Protein AF-A0A246L314-F1 (afdb_monomer)

Organism: NCBI:txid487698

Sequence (154 aa):
MRPSLLLASLLLLPTCNSASAAPSDTAHPMARLLGADVQQRYLPQGMSDELSIRRAYEQGILRSPDFPSLELSGDQAFIFFAQFARSRMGPTFNTLTVCHNPDGFRLLVGGGSRQSCAARPDAGMRFIRQRNGDLVCEPCAALNLPERWERHTH

Secondary structure (DSSP, 8-state):
-------------------------PPPHHHHHTT----EEEEETT--SHHHHHHHHHTTSBSSSS---EEEETTEEE--GGGBTT--S-TT-SEEEEEEETTEEEE-TT---HHHHHH-TT-SEEEEEPTTS-EEETTTGGGTS-SEEEE---

Structure (mmCIF, N/CA/C/O backbone):
data_AF-A0A246L314-F1
#
_entry.id   AF-A0A246L314-F1
#
loop_
_atom_site.group_PDB
_atom_site.id
_atom_site.type_symbol
_atom_site.label_atom_id
_atom_site.label_alt_id
_atom_site.label_comp_id
_atom_site.label_asym_id
_atom_site.label_entity_id
_atom_site.label_seq_id
_atom_site.pdbx_PDB_ins_code
_atom_site.Cartn_x
_atom_site.Cartn_y
_atom_site.Cartn_z
_atom_site.occupancy
_atom_site.B_iso_or_equiv
_atom_site.auth_seq_id
_atom_site.auth_comp_id
_atom_site.auth_asym_id
_atom_site.auth_atom_id
_atom_site.pdbx_PDB_model_num
ATOM 1 N N . MET A 1 1 ? -6.907 1.996 79.513 1.00 40.56 1 MET A N 1
ATOM 2 C CA . MET A 1 1 ? -7.780 1.701 78.356 1.00 40.56 1 MET A CA 1
ATOM 3 C C . MET A 1 1 ? -7.763 2.913 77.432 1.00 40.56 1 MET A C 1
ATOM 5 O O . MET A 1 1 ? -8.052 4.006 77.893 1.00 40.56 1 MET A O 1
ATOM 9 N N . ARG A 1 2 ? -7.294 2.736 76.192 1.00 43.16 2 ARG A N 1
ATOM 10 C CA . ARG A 1 2 ? -7.162 3.767 75.144 1.00 43.16 2 ARG A CA 1
ATOM 11 C C . ARG A 1 2 ? -8.393 3.734 74.229 1.00 43.16 2 ARG A C 1
ATOM 13 O O . ARG A 1 2 ? -8.825 2.625 73.926 1.00 43.16 2 ARG A O 1
ATOM 20 N N . PRO A 1 3 ? -8.842 4.865 73.666 1.00 46.28 3 PRO A N 1
ATOM 21 C CA . PRO A 1 3 ? -9.522 4.856 72.382 1.00 46.28 3 PRO A CA 1
ATOM 22 C C . PRO A 1 3 ? -8.604 5.455 71.307 1.00 46.28 3 PRO A C 1
ATOM 24 O O . PRO A 1 3 ? -8.138 6.588 71.417 1.00 46.28 3 PRO A O 1
ATOM 27 N N . SER A 1 4 ? -8.321 4.660 70.278 1.00 44.75 4 SER A N 1
ATOM 28 C CA . SER A 1 4 ? -7.656 5.103 69.053 1.00 44.75 4 SER A CA 1
ATOM 29 C C . SER A 1 4 ? -8.705 5.650 68.086 1.00 44.75 4 SER A C 1
ATOM 31 O O . SER A 1 4 ? -9.643 4.942 67.726 1.00 44.75 4 SER A O 1
ATOM 33 N N . LEU A 1 5 ? -8.530 6.899 67.658 1.00 47.25 5 LEU A N 1
ATOM 34 C CA . LEU A 1 5 ? -9.249 7.506 66.539 1.00 47.25 5 LEU A CA 1
ATOM 35 C C . LEU A 1 5 ? -8.676 6.955 65.225 1.00 47.25 5 LEU A C 1
ATOM 37 O O . LEU A 1 5 ? -7.511 7.186 64.910 1.00 47.25 5 LEU A O 1
ATOM 41 N N . LEU A 1 6 ? -9.489 6.219 64.469 1.00 46.31 6 LEU A N 1
ATOM 42 C CA . LEU A 1 6 ? -9.189 5.816 63.094 1.00 46.31 6 LEU A CA 1
ATOM 43 C C . LEU A 1 6 ? -9.629 6.942 62.148 1.00 46.31 6 LEU A C 1
ATOM 45 O O . LEU A 1 6 ? -10.820 7.128 61.912 1.00 46.31 6 LEU A O 1
ATOM 49 N N . LEU A 1 7 ? -8.662 7.694 61.613 1.00 45.19 7 LEU A N 1
ATOM 50 C CA . LEU A 1 7 ? -8.871 8.541 60.438 1.00 45.19 7 LEU A CA 1
ATOM 51 C C . LEU A 1 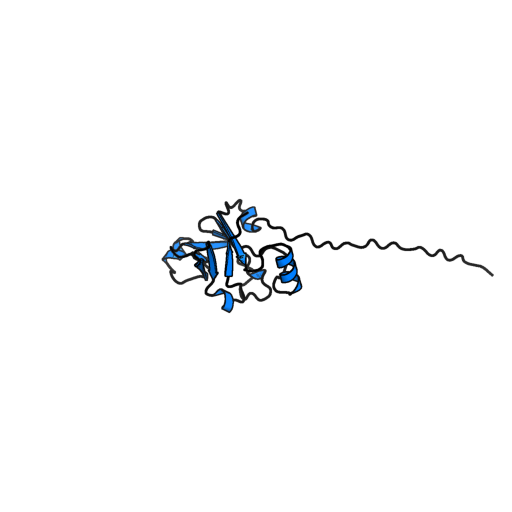7 ? -9.041 7.639 59.208 1.00 45.19 7 LEU A C 1
ATOM 53 O O . LEU A 1 7 ? -8.117 6.925 58.823 1.00 45.19 7 LEU A O 1
ATOM 57 N N . ALA A 1 8 ? -10.211 7.697 58.577 1.00 48.78 8 ALA A N 1
ATOM 58 C CA . ALA A 1 8 ? -10.434 7.129 57.256 1.00 48.78 8 ALA A CA 1
ATOM 59 C C . ALA A 1 8 ? -9.924 8.118 56.195 1.00 48.78 8 ALA A C 1
ATOM 61 O O . ALA A 1 8 ? -10.616 9.067 55.828 1.00 48.78 8 ALA A O 1
ATOM 62 N N . SER A 1 9 ? -8.699 7.911 55.715 1.00 47.56 9 SER A N 1
ATOM 63 C CA . SER A 1 9 ? -8.177 8.622 54.546 1.00 47.56 9 SER A CA 1
ATOM 64 C C . SER A 1 9 ? -8.824 8.066 53.277 1.00 47.56 9 SER A C 1
ATOM 66 O O . SER A 1 9 ? -8.487 6.969 52.832 1.00 47.56 9 SER A O 1
ATOM 68 N N . LEU A 1 10 ? -9.752 8.825 52.685 1.00 48.62 10 LEU A N 1
ATOM 69 C CA . LEU A 1 10 ? -10.214 8.596 51.316 1.00 48.62 10 LEU A CA 1
ATOM 70 C C . LEU A 1 10 ? -9.042 8.823 50.349 1.00 48.62 10 LEU A C 1
ATOM 72 O O . LEU A 1 10 ? -8.655 9.956 50.069 1.00 48.62 10 LEU A O 1
ATOM 76 N N . LEU A 1 11 ? -8.481 7.731 49.834 1.00 50.34 11 LEU A N 1
ATOM 77 C CA . LEU A 1 11 ? -7.551 7.749 48.712 1.00 50.34 11 LEU A CA 1
ATOM 78 C C . LEU A 1 11 ? -8.347 8.002 47.425 1.00 50.34 11 LEU A C 1
ATOM 80 O O . LEU A 1 11 ? -8.950 7.091 46.861 1.00 50.34 11 LEU A O 1
ATOM 84 N N . LEU A 1 12 ? -8.345 9.254 46.966 1.00 53.03 12 LEU A N 1
ATOM 85 C CA . LEU A 1 12 ? -8.669 9.615 45.587 1.00 53.03 12 LEU A CA 1
ATOM 86 C C . LEU A 1 12 ? -7.597 9.000 44.680 1.00 53.03 12 LEU A C 1
ATOM 88 O O . LEU A 1 12 ? -6.524 9.570 44.492 1.00 53.03 12 LEU A O 1
ATOM 92 N N . LEU A 1 13 ? -7.866 7.803 44.159 1.00 50.09 13 LEU A N 1
ATOM 93 C CA . LEU A 1 13 ? -7.056 7.223 43.095 1.00 50.09 13 LEU A CA 1
ATOM 94 C C . LEU A 1 13 ? -7.222 8.106 41.850 1.00 50.09 13 LEU A C 1
ATOM 96 O O . LEU A 1 13 ? -8.358 8.301 41.409 1.00 50.09 13 LEU A O 1
ATOM 100 N N . PRO A 1 14 ? -6.136 8.647 41.269 1.00 46.97 14 PRO A N 1
ATOM 101 C CA . PRO A 1 14 ? -6.228 9.297 39.977 1.00 46.97 14 PRO A CA 1
ATOM 102 C C . PRO A 1 14 ? -6.682 8.223 38.993 1.00 46.97 14 PRO A C 1
ATOM 104 O O . PRO A 1 14 ? -6.002 7.214 38.801 1.00 46.97 14 PRO A O 1
ATOM 107 N N . THR A 1 15 ? -7.853 8.402 38.389 1.00 49.72 15 THR A N 1
ATOM 108 C CA . THR A 1 15 ? -8.223 7.626 37.213 1.00 49.72 15 THR A CA 1
ATOM 109 C C . THR A 1 15 ? -7.164 7.935 36.166 1.00 49.72 15 THR A C 1
ATOM 111 O O . THR A 1 15 ? -7.169 9.017 35.575 1.00 49.72 15 THR A O 1
ATOM 114 N N . CYS A 1 16 ? -6.208 7.023 35.978 1.00 46.72 16 CYS A N 1
ATOM 115 C CA . CYS A 1 16 ? -5.388 6.990 34.782 1.00 46.72 16 CYS A CA 1
ATOM 116 C C . CYS A 1 16 ? -6.365 6.856 33.616 1.00 46.72 16 CYS A C 1
ATOM 118 O O . CYS A 1 16 ? -6.771 5.755 33.255 1.00 46.72 16 CYS A O 1
ATOM 120 N N . ASN A 1 17 ? -6.777 7.992 33.053 1.00 42.22 17 ASN A N 1
ATOM 121 C CA . ASN A 1 17 ? -7.356 8.038 31.730 1.00 42.22 17 ASN A CA 1
ATOM 122 C C . ASN A 1 17 ? -6.251 7.562 30.793 1.00 42.22 17 ASN A C 1
ATOM 124 O O . ASN A 1 17 ? -5.459 8.352 30.285 1.00 42.22 17 ASN A O 1
ATOM 128 N N . SER A 1 18 ? -6.187 6.252 30.571 1.00 46.25 18 SER A N 1
ATOM 129 C CA . SER A 1 18 ? -5.570 5.666 29.392 1.00 46.25 18 SER A CA 1
ATOM 130 C C . SER A 1 18 ? -6.427 6.062 28.192 1.00 46.25 18 SER A C 1
ATOM 132 O O . SER A 1 18 ? -7.068 5.228 27.563 1.00 46.25 18 SER A O 1
ATOM 134 N N . ALA A 1 19 ? -6.499 7.360 27.897 1.00 52.44 19 ALA A N 1
ATOM 135 C CA . ALA A 1 19 ? -6.955 7.823 26.608 1.00 52.44 19 ALA A CA 1
ATOM 136 C C . ALA A 1 19 ? -5.894 7.326 25.626 1.00 52.44 19 ALA A C 1
ATOM 138 O O . ALA A 1 19 ? -4.844 7.947 25.478 1.00 52.44 19 ALA A O 1
ATOM 139 N N . SER A 1 20 ? -6.112 6.144 25.039 1.00 57.38 20 SER A N 1
ATOM 140 C CA . SER A 1 20 ? -5.325 5.696 23.894 1.00 57.38 20 SER A CA 1
ATOM 141 C C . SER A 1 20 ? -5.372 6.835 22.892 1.00 57.38 20 SER A C 1
ATOM 143 O O . SER A 1 20 ? -6.463 7.144 22.395 1.00 57.38 20 SER A O 1
ATOM 145 N N . ALA A 1 21 ? -4.222 7.481 22.678 1.00 62.44 21 ALA A N 1
ATOM 146 C CA . ALA A 1 21 ? -4.089 8.574 21.732 1.00 62.44 21 ALA A CA 1
ATOM 147 C C . ALA A 1 21 ? -4.783 8.176 20.426 1.00 62.44 21 ALA A C 1
ATOM 149 O O . ALA A 1 21 ? -4.741 7.005 20.031 1.00 62.44 21 ALA A O 1
ATOM 150 N N . ALA A 1 2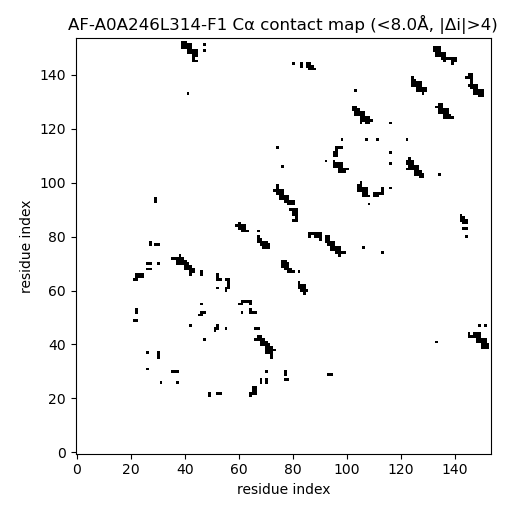2 ? -5.499 9.120 19.818 1.00 63.78 22 ALA A N 1
ATOM 151 C CA . ALA A 1 22 ? -6.134 8.873 18.535 1.00 63.78 22 ALA A CA 1
ATOM 152 C C . ALA A 1 22 ? -5.081 8.348 17.537 1.00 63.78 22 ALA A C 1
ATOM 154 O O . ALA A 1 22 ? -3.933 8.808 17.591 1.00 63.78 22 ALA A O 1
ATOM 155 N N . PRO A 1 23 ? -5.440 7.381 16.670 1.00 67.31 23 PRO A N 1
ATOM 156 C CA . PRO A 1 23 ? -4.569 6.942 15.588 1.00 67.31 23 PRO A CA 1
ATOM 157 C C . PRO A 1 23 ? -4.020 8.154 14.834 1.00 67.31 23 PRO A C 1
ATOM 159 O O . PRO A 1 23 ? -4.789 8.985 14.358 1.00 67.31 23 PRO A O 1
ATOM 162 N N . SER A 1 24 ? -2.699 8.292 14.730 1.00 69.62 24 SER A N 1
ATOM 163 C CA . SER A 1 24 ? -2.129 9.409 13.977 1.00 69.62 24 SER A CA 1
ATOM 164 C C . SER A 1 24 ? -2.280 9.143 12.478 1.00 69.62 24 SER A C 1
ATOM 166 O O . SER A 1 24 ? -1.616 8.253 11.952 1.00 69.62 24 SER A O 1
ATOM 168 N N . ASP A 1 25 ? -3.097 9.932 11.772 1.00 79.19 25 ASP A N 1
ATOM 169 C CA . ASP A 1 25 ? -3.210 9.876 10.301 1.00 79.19 25 ASP A CA 1
ATOM 170 C C . ASP A 1 25 ? -2.054 10.612 9.591 1.00 79.19 25 ASP A C 1
ATOM 172 O O . ASP A 1 25 ? -2.223 11.369 8.637 1.00 79.19 25 ASP A O 1
ATOM 176 N N . THR A 1 26 ? -0.829 10.413 10.070 1.00 82.19 26 THR A N 1
ATOM 177 C CA . THR A 1 26 ? 0.375 10.979 9.449 1.00 82.19 26 THR A CA 1
ATOM 178 C C . THR A 1 26 ? 0.971 10.016 8.424 1.00 82.19 26 THR A C 1
ATOM 180 O O . THR A 1 26 ? 0.534 8.868 8.303 1.00 82.19 26 THR A O 1
ATOM 183 N N . ALA A 1 27 ? 1.931 10.507 7.634 1.00 84.69 27 ALA A N 1
ATOM 184 C CA . ALA A 1 27 ? 2.675 9.677 6.692 1.00 84.69 27 ALA A CA 1
ATOM 185 C C . ALA A 1 27 ? 3.394 8.527 7.415 1.00 84.69 27 ALA A C 1
ATOM 187 O O . ALA A 1 27 ? 3.816 8.665 8.570 1.00 84.69 27 ALA A O 1
ATOM 188 N N . HIS A 1 28 ? 3.595 7.422 6.701 1.00 89.88 28 HIS A N 1
ATOM 189 C CA . HIS A 1 28 ? 4.275 6.234 7.184 1.00 89.88 28 HIS A CA 1
ATOM 190 C C . HIS A 1 28 ? 5.612 6.624 7.843 1.00 89.88 28 HIS A C 1
ATOM 192 O O . HIS A 1 28 ? 6.372 7.420 7.272 1.00 89.88 28 HIS A O 1
ATOM 198 N N . PRO A 1 29 ? 5.968 6.069 9.021 1.00 89.38 29 PRO A N 1
ATOM 199 C CA . PRO A 1 29 ? 7.141 6.510 9.777 1.00 89.38 29 PRO A CA 1
ATOM 200 C C . PRO A 1 29 ? 8.434 6.541 8.958 1.00 89.38 29 PRO A C 1
ATOM 202 O O . PRO A 1 29 ? 9.222 7.478 9.090 1.00 89.38 29 PRO A O 1
ATOM 205 N N . MET A 1 30 ? 8.621 5.559 8.069 1.00 91.06 30 MET A N 1
ATOM 206 C CA . MET A 1 30 ? 9.775 5.532 7.169 1.00 91.06 30 MET A CA 1
ATOM 207 C C . MET A 1 30 ? 9.739 6.584 6.058 1.00 91.06 30 MET A C 1
ATOM 209 O O . MET A 1 30 ? 10.788 7.143 5.751 1.00 91.06 30 MET A O 1
ATOM 213 N N . ALA A 1 31 ? 8.571 6.886 5.485 1.00 92.81 31 ALA A N 1
ATOM 214 C CA . ALA A 1 31 ? 8.446 7.943 4.483 1.00 92.81 31 ALA A CA 1
ATOM 215 C C . ALA A 1 31 ? 8.852 9.292 5.093 1.00 92.81 31 ALA A C 1
ATOM 217 O O . ALA A 1 31 ? 9.681 10.013 4.542 1.00 92.81 31 ALA A O 1
ATOM 218 N N . ARG A 1 32 ? 8.353 9.572 6.304 1.00 91.81 32 ARG A N 1
ATOM 219 C CA . ARG A 1 32 ? 8.702 10.771 7.073 1.00 91.81 32 ARG A CA 1
ATOM 220 C C . ARG A 1 32 ? 10.186 10.832 7.426 1.00 91.81 32 ARG A C 1
ATOM 222 O O . ARG A 1 32 ? 10.799 11.879 7.251 1.00 91.81 32 ARG A O 1
ATOM 229 N N . LEU A 1 33 ? 10.766 9.731 7.912 1.00 91.56 33 LEU A N 1
ATOM 230 C CA . LEU A 1 33 ? 12.185 9.683 8.283 1.00 91.56 33 LEU A CA 1
ATOM 231 C C . LEU A 1 33 ? 13.104 9.995 7.094 1.00 91.56 33 LEU A C 1
ATOM 233 O O . LEU A 1 33 ? 14.134 10.636 7.271 1.00 91.56 33 LEU A O 1
ATOM 237 N N . LEU A 1 34 ? 12.729 9.553 5.892 1.00 92.50 34 LEU A N 1
ATOM 238 C CA . LEU A 1 34 ? 13.503 9.781 4.671 1.00 92.50 34 LEU A CA 1
ATOM 239 C C . LEU A 1 34 ? 13.177 11.111 3.975 1.00 92.50 34 LEU A C 1
ATOM 241 O O . LEU A 1 34 ? 13.798 11.416 2.961 1.00 92.50 34 LEU A O 1
ATOM 245 N N . GLY A 1 35 ? 12.212 11.887 4.483 1.00 92.50 35 GLY A N 1
ATOM 246 C CA . GLY A 1 35 ? 11.727 13.092 3.807 1.00 92.50 35 GLY A CA 1
ATOM 247 C C . GLY A 1 35 ? 11.140 12.796 2.424 1.00 92.50 35 GLY A C 1
ATOM 248 O O . GLY A 1 35 ? 11.322 13.585 1.500 1.00 92.50 35 GLY A O 1
ATOM 249 N N . ALA A 1 36 ? 10.501 11.634 2.261 1.00 93.38 36 ALA A N 1
ATOM 250 C CA . ALA A 1 36 ? 9.962 11.197 0.982 1.00 93.38 36 ALA A CA 1
ATOM 251 C C . ALA A 1 36 ? 8.772 12.065 0.550 1.00 93.38 36 ALA A C 1
ATOM 253 O O . ALA A 1 36 ? 7.865 12.337 1.338 1.00 93.38 36 ALA A O 1
ATOM 254 N N . ASP A 1 37 ? 8.747 12.439 -0.728 1.00 94.44 37 ASP A N 1
ATOM 255 C CA . ASP A 1 37 ? 7.600 13.092 -1.358 1.00 94.44 37 ASP A CA 1
ATOM 256 C C . ASP A 1 37 ? 6.543 12.033 -1.710 1.00 94.44 37 ASP A C 1
ATOM 258 O O . ASP A 1 37 ? 6.647 11.337 -2.729 1.00 94.44 37 ASP A O 1
ATOM 262 N N . VAL A 1 38 ? 5.583 11.818 -0.808 1.00 94.12 38 VAL A N 1
ATOM 263 C CA . VAL A 1 38 ? 4.524 10.812 -0.970 1.00 94.12 38 VAL A CA 1
ATOM 264 C C . VAL A 1 38 ? 3.487 11.318 -1.969 1.00 94.12 38 VAL A C 1
ATOM 266 O O . VAL A 1 38 ? 2.706 12.220 -1.689 1.00 94.12 38 VAL A O 1
ATOM 269 N N . GLN A 1 39 ? 3.446 10.680 -3.134 1.00 94.56 39 GLN A N 1
ATOM 270 C CA . GLN A 1 39 ? 2.580 11.062 -4.253 1.00 94.56 39 GLN A CA 1
ATOM 271 C C . GLN A 1 39 ? 1.206 10.394 -4.177 1.00 94.56 39 GLN A C 1
ATOM 273 O O . GLN A 1 39 ? 0.222 10.887 -4.734 1.00 94.56 39 GLN A O 1
ATOM 278 N N . GLN A 1 40 ? 1.137 9.208 -3.567 1.00 95.31 40 GLN A N 1
ATOM 279 C CA . GLN A 1 40 ? -0.087 8.417 -3.476 1.00 95.31 40 GLN A CA 1
ATOM 280 C C . GLN A 1 40 ? -0.132 7.689 -2.138 1.00 95.31 40 GLN A C 1
ATOM 282 O O . GLN A 1 40 ? 0.856 7.073 -1.746 1.00 95.31 40 GLN A O 1
ATOM 287 N N . ARG A 1 41 ? -1.289 7.713 -1.479 1.00 95.75 41 ARG A N 1
ATOM 288 C CA . ARG A 1 41 ? -1.555 6.985 -0.240 1.00 95.75 41 ARG A CA 1
ATOM 289 C C . ARG A 1 41 ? -2.811 6.143 -0.405 1.00 95.75 41 ARG A C 1
ATOM 291 O O . ARG A 1 41 ? -3.780 6.585 -1.025 1.00 95.75 41 ARG A O 1
ATOM 298 N N . TYR A 1 42 ? -2.779 4.939 0.145 1.00 96.94 42 TYR A N 1
ATOM 299 C CA . TYR A 1 42 ? -3.908 4.023 0.155 1.00 96.94 42 TYR A CA 1
ATOM 300 C C . TYR A 1 42 ? -4.106 3.440 1.545 1.00 96.94 42 TYR A C 1
ATOM 302 O O . TYR A 1 42 ? -3.128 3.145 2.232 1.00 96.94 42 TYR A O 1
ATOM 310 N N . LEU A 1 43 ? -5.361 3.240 1.927 1.00 96.38 43 LEU A N 1
ATOM 311 C CA . LEU A 1 43 ? -5.754 2.555 3.155 1.00 96.38 43 LEU A CA 1
ATOM 312 C C . LEU A 1 43 ? -6.551 1.296 2.797 1.00 96.38 43 LEU A C 1
ATOM 314 O O . LEU A 1 43 ? -7.221 1.280 1.768 1.00 96.38 43 LEU A O 1
ATOM 318 N N . PRO A 1 44 ? -6.504 0.222 3.596 1.00 97.25 44 PRO A N 1
ATOM 319 C CA . PRO A 1 44 ? -7.371 -0.926 3.393 1.00 97.25 44 PRO A CA 1
ATOM 320 C C . PRO A 1 44 ? -8.840 -0.520 3.384 1.00 97.25 44 PRO A C 1
ATOM 322 O O . PRO A 1 44 ? -9.258 0.338 4.161 1.00 97.25 44 PRO A O 1
ATOM 325 N N . GLN A 1 45 ? -9.631 -1.178 2.542 1.00 96.06 45 GLN A N 1
ATOM 326 C CA . GLN A 1 45 ? -11.070 -0.946 2.504 1.00 96.06 45 GLN A CA 1
ATOM 327 C C . GLN A 1 45 ? -11.701 -1.100 3.895 1.00 96.06 45 GLN A C 1
ATOM 329 O O . GLN A 1 45 ? -11.482 -2.098 4.586 1.00 96.06 45 GLN A O 1
ATOM 334 N N . GLY A 1 46 ? -12.509 -0.111 4.284 1.00 94.50 46 GLY A N 1
ATOM 335 C CA . GLY A 1 46 ? -13.167 -0.077 5.591 1.00 94.50 46 GLY A CA 1
ATOM 336 C C . GLY A 1 46 ? -12.242 0.284 6.757 1.00 94.50 46 GLY A C 1
ATOM 337 O O . GLY A 1 46 ? -12.624 0.068 7.905 1.00 94.50 46 GLY A O 1
ATOM 338 N N . MET A 1 47 ? -11.045 0.809 6.475 1.00 95.00 47 MET A N 1
ATOM 339 C CA . MET A 1 47 ? -10.070 1.328 7.444 1.00 95.00 47 MET A CA 1
ATOM 340 C C . MET A 1 47 ? -9.680 2.782 7.112 1.00 95.00 47 MET A C 1
ATOM 342 O O . MET A 1 47 ? -8.502 3.136 7.123 1.00 95.00 47 MET A O 1
ATOM 346 N N . SER A 1 48 ? -10.668 3.609 6.763 1.00 90.38 48 SER A N 1
ATOM 347 C CA . SER A 1 48 ? -10.497 4.969 6.226 1.00 90.38 48 SER A CA 1
ATOM 348 C C . SER A 1 48 ? -10.495 6.085 7.276 1.00 90.38 48 SER A C 1
ATOM 350 O O . SER A 1 48 ? -10.156 7.221 6.963 1.00 90.38 48 SER A O 1
ATOM 352 N N . ASP A 1 49 ? -10.904 5.792 8.509 1.00 91.19 49 ASP A N 1
ATOM 353 C CA . ASP A 1 49 ? -11.058 6.783 9.580 1.00 91.19 49 ASP A CA 1
ATOM 354 C C . ASP A 1 49 ? -10.671 6.229 10.959 1.00 91.19 49 ASP A C 1
ATOM 356 O O . ASP A 1 49 ? -10.599 5.017 11.171 1.00 91.19 49 ASP A O 1
ATOM 360 N N . GLU A 1 50 ? -10.447 7.114 11.930 1.00 92.50 50 GLU A N 1
ATOM 361 C CA . GLU A 1 50 ? -9.992 6.738 13.275 1.00 92.50 50 GLU A CA 1
ATOM 362 C C . GLU A 1 50 ? -10.909 5.724 13.978 1.00 92.50 50 GLU A C 1
ATOM 364 O O . GLU A 1 50 ? -10.424 4.842 14.695 1.00 92.50 50 GLU A O 1
ATOM 369 N N . LEU A 1 51 ? -12.230 5.824 13.783 1.00 93.81 51 LEU A N 1
ATOM 370 C CA . LEU A 1 51 ? -13.197 4.919 14.404 1.00 93.81 51 LEU A CA 1
ATOM 371 C C . LEU A 1 51 ? -13.065 3.511 13.815 1.00 93.81 51 LEU A C 1
ATOM 373 O O . LEU A 1 51 ? -13.090 2.520 14.549 1.00 93.81 51 LEU A O 1
ATOM 377 N N . SER A 1 52 ? -12.900 3.420 12.497 1.00 95.56 52 SER A N 1
ATOM 378 C CA . SER A 1 52 ? -12.673 2.165 11.790 1.00 95.56 52 SER A CA 1
ATOM 379 C C . SER A 1 52 ? -11.337 1.512 12.174 1.00 95.56 52 SER A C 1
ATOM 381 O O . SER A 1 52 ? -11.311 0.309 12.443 1.00 95.56 52 SER A O 1
ATOM 383 N N . ILE A 1 53 ? -10.261 2.298 12.331 1.00 95.38 53 ILE A N 1
ATOM 384 C CA . ILE A 1 53 ? -8.953 1.818 12.809 1.00 95.38 53 ILE A CA 1
ATOM 385 C C . ILE A 1 53 ? -9.049 1.287 14.235 1.00 95.38 53 ILE A C 1
ATOM 387 O O . ILE A 1 53 ? -8.586 0.181 14.523 1.00 95.38 53 ILE A O 1
ATOM 391 N N . ARG A 1 54 ? -9.693 2.041 15.132 1.00 95.19 54 ARG A N 1
ATOM 392 C CA . ARG A 1 54 ? -9.884 1.619 16.522 1.00 95.19 54 ARG A CA 1
ATOM 393 C C . ARG A 1 54 ? -10.667 0.314 16.604 1.00 95.19 54 ARG A C 1
ATOM 395 O O . ARG A 1 54 ? -10.230 -0.608 17.287 1.00 95.19 54 ARG A O 1
ATOM 402 N N . ARG A 1 55 ? -11.759 0.195 15.843 1.00 96.19 55 ARG A N 1
ATOM 403 C CA . ARG A 1 55 ? -12.542 -1.044 15.759 1.00 96.19 55 ARG A CA 1
ATOM 404 C C . ARG A 1 55 ? -11.701 -2.211 15.238 1.00 96.19 55 ARG A C 1
ATOM 406 O O . ARG A 1 55 ? -11.768 -3.299 15.801 1.00 96.19 55 ARG A O 1
ATOM 413 N N . ALA A 1 56 ? -10.903 -2.004 14.190 1.00 96.94 56 ALA A N 1
ATOM 414 C CA . ALA A 1 56 ? -10.037 -3.044 13.638 1.00 96.94 56 ALA A CA 1
ATOM 415 C C . ALA A 1 56 ? -8.975 -3.514 14.648 1.00 96.94 56 ALA A C 1
ATOM 417 O O . ALA A 1 56 ? -8.678 -4.708 14.725 1.00 96.94 56 ALA A O 1
ATOM 418 N N . TYR A 1 57 ? -8.430 -2.597 15.449 1.00 96.62 57 TYR A N 1
ATOM 419 C CA . TYR A 1 57 ? -7.529 -2.926 16.552 1.00 96.62 57 TYR A CA 1
ATOM 420 C C . TYR A 1 57 ? -8.240 -3.713 17.666 1.00 96.62 57 TYR A C 1
ATOM 422 O O . TYR A 1 57 ? -7.772 -4.781 18.051 1.00 96.62 57 TYR A O 1
ATOM 430 N N . GLU A 1 58 ? -9.405 -3.255 18.130 1.00 97.00 58 GLU A N 1
ATOM 431 C CA . GLU A 1 58 ? -10.203 -3.933 19.167 1.00 97.00 58 GLU A CA 1
ATOM 432 C C . GLU A 1 58 ? -10.651 -5.342 18.747 1.00 97.00 58 GLU A C 1
ATOM 434 O O . GLU A 1 58 ? -10.724 -6.253 19.570 1.00 97.00 58 GLU A O 1
ATOM 439 N N . GLN A 1 59 ? -10.902 -5.550 17.453 1.00 97.38 59 GLN A N 1
ATOM 440 C CA . GLN A 1 59 ? -11.227 -6.855 16.870 1.00 97.38 59 GLN A CA 1
ATOM 441 C C . GLN A 1 59 ? -9.995 -7.749 16.638 1.00 97.38 59 GLN A C 1
ATOM 443 O O . GLN A 1 59 ? -10.135 -8.880 16.167 1.00 97.38 59 GLN A O 1
ATOM 448 N N . GLY A 1 60 ? -8.786 -7.264 16.935 1.00 96.38 60 GLY A N 1
ATOM 449 C CA . GLY A 1 60 ? -7.538 -7.999 16.734 1.00 96.38 60 GLY A CA 1
ATOM 450 C C . GLY A 1 60 ? -7.165 -8.198 15.263 1.00 96.38 60 GLY A C 1
ATOM 451 O O . GLY A 1 60 ? -6.424 -9.126 14.941 1.00 96.38 60 GLY A O 1
ATOM 452 N N . ILE A 1 61 ? -7.686 -7.364 14.357 1.00 96.81 61 ILE A N 1
ATOM 453 C CA . ILE A 1 61 ? -7.285 -7.342 12.943 1.00 96.81 61 ILE A CA 1
ATOM 454 C C . ILE A 1 61 ? -5.938 -6.625 12.809 1.00 96.81 61 ILE A C 1
ATOM 456 O O . ILE A 1 61 ? -5.043 -7.110 12.111 1.00 96.81 61 ILE A O 1
ATOM 460 N N . LEU A 1 62 ? -5.779 -5.501 13.512 1.00 95.88 62 LEU A N 1
ATOM 461 C CA . LEU A 1 62 ? -4.523 -4.760 13.619 1.00 95.88 62 LEU A CA 1
ATOM 462 C C . LEU A 1 62 ? -3.822 -5.057 14.947 1.00 95.88 62 LEU A C 1
ATOM 464 O O . LEU A 1 62 ? -4.464 -5.325 15.958 1.00 95.88 62 LEU A O 1
ATOM 468 N N . ARG A 1 63 ? -2.487 -4.996 14.946 1.00 93.69 63 ARG A N 1
ATOM 469 C CA . ARG A 1 63 ? -1.650 -5.146 16.150 1.00 93.69 63 ARG A CA 1
ATOM 470 C C . ARG A 1 63 ? -1.494 -3.851 16.942 1.00 93.69 63 ARG A C 1
ATOM 472 O O . ARG A 1 63 ? -1.159 -3.910 18.120 1.00 93.69 63 ARG A O 1
ATOM 479 N N . SER A 1 64 ? -1.704 -2.710 16.297 1.00 90.38 64 SER A N 1
ATOM 480 C CA . SER A 1 64 ? -1.690 -1.380 16.899 1.00 90.38 64 SER A CA 1
ATOM 481 C C . SER A 1 64 ? -2.797 -0.524 16.275 1.00 90.38 64 SER A C 1
ATOM 483 O O . SER A 1 64 ? -3.234 -0.815 15.157 1.00 90.38 64 SER A O 1
ATOM 485 N N . PRO A 1 65 ? -3.282 0.512 16.977 1.00 92.00 65 PRO A N 1
ATOM 486 C C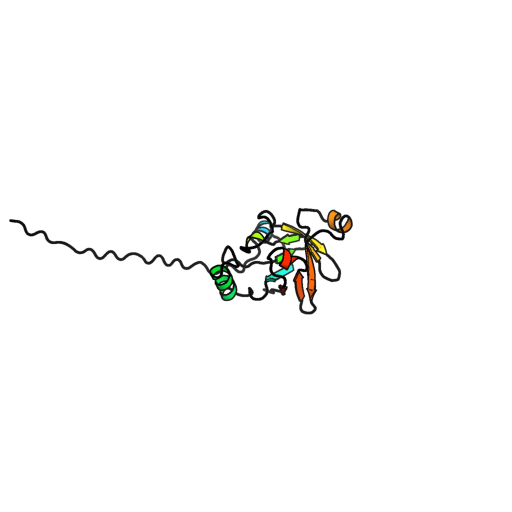A . PRO A 1 65 ? -4.300 1.417 16.460 1.00 92.00 65 PRO A CA 1
ATOM 487 C C . PRO A 1 65 ? -3.673 2.493 15.555 1.00 92.00 65 PRO A C 1
ATOM 489 O O . PRO A 1 65 ? -3.883 3.678 15.777 1.00 92.00 65 PRO A O 1
ATOM 492 N N . ASP A 1 66 ? -2.893 2.088 14.553 1.00 90.12 66 ASP A N 1
ATOM 493 C CA . ASP A 1 66 ? -2.265 2.982 13.572 1.00 90.12 66 ASP A CA 1
ATOM 494 C C . ASP A 1 66 ? -2.837 2.724 12.175 1.00 90.12 66 ASP A C 1
ATOM 496 O O . ASP A 1 66 ? -3.206 1.592 11.846 1.00 90.12 66 ASP A O 1
ATOM 500 N N . PHE A 1 67 ? -2.875 3.757 11.330 1.00 92.38 67 PHE A N 1
ATOM 501 C CA . PHE A 1 67 ? -3.343 3.625 9.951 1.00 92.38 67 PHE A CA 1
ATOM 502 C C . PHE A 1 67 ? -2.431 2.678 9.135 1.00 92.38 67 PHE A C 1
ATOM 504 O O . PHE A 1 67 ? -1.224 2.916 9.041 1.00 92.38 67 PHE A O 1
ATOM 511 N N . PRO A 1 68 ? -2.976 1.612 8.514 1.00 93.19 68 PRO A N 1
ATOM 512 C CA . PRO A 1 68 ? -2.240 0.690 7.655 1.00 93.19 68 PRO A CA 1
ATOM 513 C C . PRO A 1 68 ? -2.005 1.230 6.260 1.00 93.19 68 PRO A C 1
ATOM 515 O O . PRO A 1 68 ? -2.494 0.669 5.289 1.00 93.19 68 PRO A O 1
ATOM 518 N N . SER A 1 69 ? -1.261 2.326 6.137 1.00 94.50 69 SER A N 1
ATOM 519 C CA . SER A 1 69 ? -1.053 2.944 4.834 1.00 94.50 69 SER A CA 1
ATOM 520 C C . SER A 1 69 ? -0.095 2.159 3.931 1.00 94.50 69 SER A C 1
ATOM 522 O O . SER A 1 69 ? 0.938 1.632 4.351 1.00 94.50 69 SER A O 1
ATOM 524 N N . LEU A 1 70 ? -0.455 2.119 2.648 1.00 95.94 70 LEU A N 1
ATOM 525 C CA . LEU A 1 70 ? 0.466 1.920 1.536 1.00 95.94 70 LEU A CA 1
ATOM 526 C C . LEU A 1 70 ? 0.754 3.287 0.921 1.00 95.94 70 LEU A C 1
ATOM 528 O O . LEU A 1 70 ? -0.144 3.920 0.366 1.00 95.94 70 LEU A O 1
ATOM 532 N N . GLU A 1 71 ? 1.999 3.736 0.985 1.00 96.50 71 GLU A N 1
ATOM 533 C CA . GLU A 1 71 ? 2.416 5.039 0.465 1.00 96.50 71 GLU A CA 1
ATOM 534 C C . GLU A 1 71 ? 3.427 4.872 -0.662 1.00 96.50 71 GLU A C 1
ATOM 536 O O . GLU A 1 71 ? 4.382 4.117 -0.522 1.00 96.50 71 GLU A O 1
ATOM 541 N N . LEU A 1 72 ? 3.233 5.572 -1.780 1.00 97.06 72 LEU A N 1
ATOM 542 C CA . LEU A 1 72 ? 4.120 5.532 -2.943 1.00 97.06 72 LEU A CA 1
ATOM 543 C C . LEU A 1 72 ? 4.864 6.860 -3.102 1.00 97.06 72 LEU A C 1
ATOM 545 O O . LEU A 1 72 ? 4.249 7.928 -3.105 1.00 97.06 72 LEU A O 1
ATOM 549 N N . SER A 1 73 ? 6.176 6.775 -3.309 1.00 96.06 73 SER A N 1
ATOM 550 C CA . SER A 1 73 ? 7.062 7.892 -3.643 1.00 96.06 73 SER A CA 1
ATOM 551 C C . SER A 1 73 ? 8.009 7.457 -4.764 1.00 96.06 73 SER A C 1
ATOM 553 O O . SER A 1 73 ? 8.977 6.729 -4.538 1.00 96.06 73 SER A O 1
ATOM 555 N N . GLY A 1 74 ? 7.695 7.835 -6.008 1.00 94.88 74 GLY A N 1
ATOM 556 C CA . GLY A 1 74 ? 8.450 7.401 -7.187 1.00 94.88 74 GLY A CA 1
ATOM 557 C C . GLY A 1 74 ? 8.526 5.873 -7.306 1.00 94.88 74 GLY A C 1
ATOM 558 O O . GLY A 1 74 ? 7.504 5.203 -7.433 1.00 94.88 74 GLY A O 1
ATOM 559 N N . ASP A 1 75 ? 9.740 5.319 -7.255 1.00 95.50 75 ASP A N 1
ATOM 560 C CA . ASP A 1 75 ? 10.000 3.870 -7.330 1.00 95.50 75 ASP A CA 1
ATOM 561 C C . ASP A 1 75 ? 10.040 3.188 -5.946 1.00 95.50 75 ASP A C 1
ATOM 563 O O . ASP A 1 75 ? 10.511 2.055 -5.818 1.00 95.50 75 ASP A O 1
ATOM 567 N N . GLN A 1 76 ? 9.580 3.867 -4.893 1.00 96.38 76 GLN A N 1
ATOM 568 C CA . GLN A 1 76 ? 9.533 3.343 -3.530 1.00 96.38 76 GLN A CA 1
ATOM 569 C C . GLN A 1 76 ? 8.100 3.261 -3.011 1.00 96.38 76 GLN A C 1
ATOM 571 O O . GLN A 1 76 ? 7.267 4.126 -3.279 1.00 96.38 76 GLN A O 1
ATOM 576 N N . ALA A 1 77 ? 7.835 2.211 -2.239 1.00 96.81 77 ALA A N 1
ATOM 577 C CA . ALA A 1 77 ? 6.624 2.046 -1.459 1.00 96.81 77 ALA A CA 1
ATOM 578 C C . ALA A 1 77 ? 6.973 1.905 0.016 1.00 96.81 77 ALA A C 1
ATOM 580 O O . ALA A 1 77 ? 7.886 1.153 0.359 1.00 96.81 77 ALA A O 1
ATOM 581 N N . PHE A 1 78 ? 6.209 2.561 0.875 1.00 95.38 78 PHE A N 1
ATOM 582 C CA . PHE A 1 78 ? 6.278 2.423 2.319 1.00 95.38 78 PHE A CA 1
ATOM 583 C C . PHE A 1 78 ? 5.017 1.722 2.806 1.00 95.38 78 PHE A C 1
ATOM 585 O O . PHE A 1 78 ? 3.906 2.152 2.500 1.00 95.38 78 PHE A O 1
ATOM 592 N N . ILE A 1 79 ? 5.198 0.602 3.496 1.00 94.00 79 ILE A N 1
ATOM 593 C CA . ILE A 1 79 ? 4.113 -0.225 4.022 1.00 94.00 79 ILE A CA 1
ATOM 594 C C . ILE A 1 79 ? 4.666 -1.146 5.097 1.00 94.00 79 ILE A C 1
ATOM 596 O O . ILE A 1 79 ? 5.736 -1.720 4.899 1.00 94.00 79 ILE A O 1
ATOM 600 N N . PHE A 1 80 ? 3.916 -1.348 6.180 1.00 92.75 80 PHE A N 1
ATOM 601 C CA . PHE A 1 80 ? 4.291 -2.255 7.259 1.00 92.75 80 PHE A CA 1
ATOM 602 C C . PHE A 1 80 ? 3.307 -3.422 7.391 1.00 92.75 80 PHE A C 1
ATOM 604 O O . PHE A 1 80 ? 2.451 -3.462 8.270 1.00 92.75 80 PHE A O 1
ATOM 611 N N . PHE A 1 81 ? 3.446 -4.444 6.543 1.00 91.94 81 PHE A N 1
ATOM 612 C CA . PHE A 1 81 ? 2.510 -5.580 6.516 1.00 91.94 81 PHE A CA 1
ATOM 613 C C . PHE A 1 81 ? 2.366 -6.340 7.842 1.00 91.94 81 PHE A C 1
ATOM 615 O O . PHE A 1 81 ? 1.354 -7.010 8.049 1.00 91.94 81 PHE A O 1
ATOM 622 N N . ALA A 1 82 ? 3.354 -6.279 8.737 1.00 90.69 82 ALA A N 1
ATOM 623 C CA . ALA A 1 82 ? 3.265 -6.949 10.030 1.00 90.69 82 ALA A CA 1
ATOM 624 C C . ALA A 1 82 ? 2.285 -6.268 10.998 1.00 90.69 82 ALA A C 1
ATOM 626 O O . ALA A 1 82 ? 1.943 -6.871 12.016 1.00 90.69 82 ALA A O 1
ATOM 627 N N . GLN A 1 83 ? 1.769 -5.077 10.675 1.00 92.12 83 GLN A N 1
ATOM 628 C CA . GLN A 1 83 ? 0.710 -4.442 11.457 1.00 92.12 83 GLN A CA 1
ATOM 629 C C . GLN A 1 83 ? -0.618 -5.202 11.410 1.00 92.12 83 GLN A C 1
ATOM 63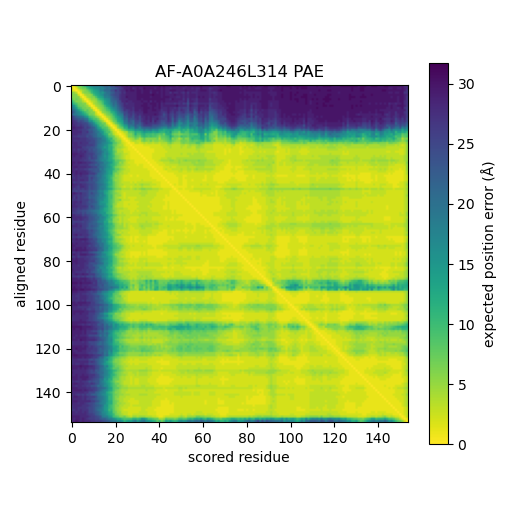1 O O . GLN A 1 83 ? -1.413 -5.087 12.340 1.00 92.12 83 GLN A O 1
ATOM 636 N N . PHE A 1 84 ? -0.853 -6.013 10.375 1.00 95.31 84 PHE A N 1
ATOM 637 C CA . PHE A 1 84 ? -1.999 -6.915 10.335 1.00 95.31 84 PHE A CA 1
ATOM 638 C C . PHE A 1 84 ? -1.688 -8.162 11.169 1.00 95.31 84 PHE A C 1
ATOM 640 O O . PHE A 1 84 ? -0.712 -8.879 10.925 1.00 95.31 84 PHE A O 1
ATOM 647 N N . ALA A 1 85 ? -2.529 -8.453 12.160 1.00 95.25 85 ALA A N 1
ATOM 648 C CA . ALA A 1 85 ? -2.268 -9.469 13.179 1.00 95.25 85 ALA A CA 1
ATOM 649 C C . ALA A 1 85 ? -2.101 -10.887 12.614 1.00 95.25 85 ALA A C 1
ATOM 651 O O . ALA A 1 85 ? -1.396 -11.712 13.196 1.00 95.25 85 ALA A O 1
ATOM 652 N N . ARG A 1 86 ? -2.729 -11.169 11.468 1.00 94.94 86 ARG A N 1
ATOM 653 C CA . ARG A 1 86 ? -2.686 -12.478 10.801 1.00 94.94 86 ARG A CA 1
ATOM 654 C C . ARG A 1 86 ? -1.764 -12.529 9.588 1.00 94.94 86 ARG A C 1
ATOM 656 O O . ARG A 1 86 ? -1.671 -13.592 8.974 1.00 94.94 86 ARG A O 1
ATOM 663 N N . SER A 1 87 ? -1.096 -11.422 9.260 1.00 94.62 87 SER A N 1
ATOM 664 C CA . SER A 1 87 ? -0.191 -11.335 8.115 1.00 94.62 87 SER A CA 1
ATOM 665 C C . SER A 1 87 ? 0.831 -12.462 8.133 1.00 94.62 87 SER A C 1
ATOM 667 O O . SER A 1 87 ? 1.461 -12.735 9.156 1.00 94.62 87 SER A O 1
ATOM 669 N N . ARG A 1 88 ? 1.010 -13.101 6.978 1.00 92.50 88 ARG A N 1
ATOM 670 C CA . ARG A 1 88 ? 2.080 -14.082 6.751 1.00 92.50 88 ARG A CA 1
ATOM 671 C C . ARG A 1 88 ? 3.372 -13.427 6.269 1.00 92.50 88 ARG A C 1
ATOM 673 O O . ARG A 1 88 ? 4.354 -14.123 6.020 1.00 92.50 88 ARG A O 1
ATOM 680 N N . MET A 1 89 ? 3.377 -12.104 6.130 1.00 88.75 89 MET A N 1
ATOM 681 C CA . MET A 1 89 ? 4.571 -11.339 5.803 1.00 88.75 89 MET A CA 1
ATOM 682 C C . MET A 1 89 ? 5.418 -11.150 7.062 1.00 88.75 89 MET A C 1
ATOM 684 O O . MET A 1 89 ? 4.899 -10.834 8.132 1.00 88.75 89 MET A O 1
ATOM 688 N N . GLY A 1 90 ? 6.732 -11.334 6.930 1.00 79.25 90 GLY A N 1
ATOM 689 C CA . GLY A 1 90 ? 7.675 -11.076 8.017 1.00 79.25 90 GLY A CA 1
ATOM 690 C C . GLY A 1 90 ? 7.737 -9.591 8.422 1.00 79.25 90 GLY A C 1
ATOM 691 O O . GLY A 1 90 ? 7.274 -8.723 7.682 1.00 79.25 90 GLY A O 1
ATOM 692 N N . PRO A 1 91 ? 8.353 -9.275 9.576 1.00 75.62 91 PRO A N 1
ATOM 693 C CA . PRO A 1 91 ? 8.368 -7.927 10.157 1.00 75.62 91 PRO A CA 1
ATOM 694 C C . PRO A 1 91 ? 9.313 -6.934 9.463 1.00 75.62 91 PRO A C 1
ATOM 696 O O . PRO A 1 91 ? 9.413 -5.787 9.880 1.00 75.62 91 PRO A O 1
ATOM 699 N N . THR A 1 92 ? 10.059 -7.359 8.445 1.00 69.56 92 THR A N 1
ATOM 700 C CA . THR A 1 92 ? 11.239 -6.638 7.944 1.00 69.56 92 THR A CA 1
ATOM 701 C C . THR A 1 92 ? 10.954 -5.659 6.807 1.00 69.56 92 THR A C 1
ATOM 703 O O . THR A 1 92 ? 11.850 -4.918 6.404 1.00 69.56 92 THR A O 1
ATOM 706 N N . PHE A 1 93 ? 9.735 -5.635 6.271 1.00 73.44 93 PHE A N 1
ATOM 707 C CA . PHE A 1 93 ? 9.402 -4.813 5.112 1.00 73.44 93 PHE A CA 1
ATOM 708 C C . PHE A 1 93 ? 8.747 -3.509 5.555 1.00 73.44 93 PHE A C 1
ATOM 710 O O . PHE A 1 93 ? 7.610 -3.535 6.007 1.00 73.44 93 PHE A O 1
ATOM 717 N N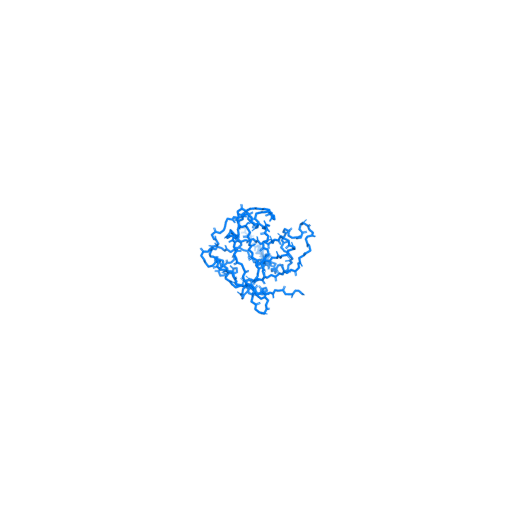 . ASN A 1 94 ? 9.475 -2.400 5.402 1.00 84.00 94 ASN A N 1
ATOM 718 C CA . ASN A 1 94 ? 8.963 -1.035 5.594 1.00 84.00 94 ASN A CA 1
ATOM 719 C C . ASN A 1 94 ? 9.160 -0.145 4.362 1.00 84.00 94 ASN A C 1
ATOM 721 O O . ASN A 1 94 ? 8.501 0.884 4.242 1.00 84.00 94 ASN A O 1
ATOM 725 N N . THR A 1 95 ? 10.067 -0.542 3.466 1.00 92.44 95 THR A N 1
ATOM 726 C CA . THR A 1 95 ? 10.358 0.146 2.210 1.00 92.44 95 THR A CA 1
ATOM 727 C C . THR A 1 95 ? 10.587 -0.902 1.126 1.00 92.44 95 THR A C 1
ATOM 729 O O . THR A 1 95 ? 11.455 -1.764 1.268 1.00 92.44 95 THR A O 1
ATOM 732 N N . LEU A 1 96 ? 9.808 -0.853 0.049 1.00 94.69 96 LEU A N 1
ATOM 733 C CA . LEU A 1 96 ? 9.848 -1.801 -1.064 1.00 94.69 96 LEU A CA 1
ATOM 734 C C . LEU A 1 96 ? 10.087 -1.064 -2.381 1.00 94.69 96 LEU A C 1
ATOM 736 O O . LEU A 1 96 ? 9.671 0.078 -2.547 1.00 94.69 96 LEU A O 1
ATOM 740 N N . THR A 1 97 ? 10.736 -1.734 -3.335 1.00 96.00 97 THR A N 1
ATOM 741 C CA . THR A 1 97 ? 10.832 -1.217 -4.708 1.00 96.00 97 THR A CA 1
ATOM 742 C C . THR A 1 97 ? 9.495 -1.394 -5.421 1.00 96.00 97 THR A C 1
ATOM 744 O O . THR A 1 97 ? 8.920 -2.487 -5.388 1.00 96.00 97 THR A O 1
ATOM 747 N N . VAL A 1 98 ? 9.046 -0.336 -6.092 1.00 96.94 98 VAL A N 1
ATOM 748 C CA . VAL A 1 98 ? 7.860 -0.304 -6.949 1.00 96.94 98 VAL A CA 1
ATOM 749 C C . VAL A 1 98 ? 8.286 -0.526 -8.393 1.00 96.94 98 VAL A C 1
ATOM 751 O O . VAL A 1 98 ? 9.082 0.227 -8.948 1.00 96.94 98 VAL A O 1
ATOM 754 N N . CYS A 1 99 ? 7.731 -1.557 -9.017 1.00 96.88 99 CYS A N 1
ATOM 755 C CA . CYS A 1 99 ? 7.832 -1.787 -10.450 1.00 96.88 99 CYS A CA 1
ATOM 756 C C . CYS A 1 99 ? 6.527 -1.341 -11.107 1.00 96.88 99 CYS A C 1
ATOM 758 O O . CYS A 1 99 ? 5.514 -2.036 -11.005 1.00 96.88 99 CYS A O 1
ATOM 760 N N . HIS A 1 100 ? 6.550 -0.172 -11.744 1.00 95.31 100 HIS A N 1
ATOM 761 C CA . HIS A 1 100 ? 5.379 0.426 -12.387 1.00 95.31 100 HIS A CA 1
ATOM 762 C C . HIS A 1 100 ? 4.964 -0.332 -13.645 1.00 95.31 100 HIS A C 1
ATOM 764 O O . HIS A 1 100 ? 5.807 -0.675 -14.473 1.00 95.31 100 HIS A O 1
ATOM 770 N N . ASN A 1 101 ? 3.655 -0.530 -13.799 1.00 90.62 101 ASN A N 1
ATOM 771 C CA . ASN A 1 101 ? 3.023 -1.109 -14.979 1.00 90.62 101 ASN A CA 1
ATOM 772 C C . ASN A 1 101 ? 1.859 -0.200 -15.440 1.00 90.62 101 ASN A C 1
ATOM 774 O O . ASN A 1 101 ? 1.332 0.570 -14.635 1.00 90.62 101 ASN A O 1
ATOM 778 N N . PRO A 1 102 ? 1.396 -0.284 -16.701 1.00 90.69 102 PRO A N 1
ATOM 779 C CA . PRO A 1 102 ? 0.277 0.539 -17.184 1.00 90.69 102 PRO A CA 1
ATOM 780 C C . PRO A 1 102 ? -1.025 0.371 -16.383 1.00 90.69 102 PRO A C 1
ATOM 782 O O . PRO A 1 102 ? -1.824 1.296 -16.275 1.00 90.69 102 PRO A O 1
ATOM 785 N N . ASP A 1 103 ? -1.233 -0.815 -15.820 1.00 93.31 103 ASP A N 1
ATOM 786 C CA . ASP A 1 103 ? -2.423 -1.247 -15.090 1.00 93.31 103 ASP A CA 1
ATOM 787 C C . ASP A 1 103 ? -2.263 -1.182 -13.561 1.00 93.31 103 ASP A C 1
ATOM 789 O O . ASP A 1 103 ? -3.177 -1.555 -12.827 1.00 93.31 103 ASP A O 1
ATOM 793 N N . GLY A 1 104 ? -1.129 -0.694 -13.053 1.00 96.19 104 GLY A N 1
ATOM 794 C CA . GLY A 1 104 ? -0.851 -0.641 -11.620 1.00 96.19 104 GLY A CA 1
ATOM 795 C C . GLY A 1 104 ? 0.636 -0.760 -11.319 1.00 96.19 104 GLY A C 1
ATOM 796 O O . GLY A 1 104 ? 1.457 -0.049 -11.893 1.00 96.19 104 GLY A O 1
ATOM 797 N N . PHE A 1 105 ? 1.004 -1.634 -10.388 1.00 97.31 105 PHE A N 1
ATOM 798 C CA . PHE A 1 105 ? 2.405 -1.852 -10.034 1.00 97.31 105 PHE A CA 1
ATOM 799 C C . PHE A 1 105 ? 2.623 -3.196 -9.339 1.00 97.31 105 PHE A C 1
ATOM 801 O O . PHE A 1 105 ? 1.688 -3.865 -8.898 1.00 97.31 105 PHE A O 1
ATOM 808 N N . ARG A 1 106 ? 3.892 -3.584 -9.211 1.00 96.19 106 ARG A N 1
ATOM 809 C CA . ARG A 1 106 ? 4.330 -4.680 -8.342 1.00 96.19 106 ARG A CA 1
ATOM 810 C C . ARG A 1 106 ? 5.248 -4.156 -7.251 1.00 96.19 106 ARG A C 1
ATOM 812 O O . ARG A 1 106 ? 6.100 -3.314 -7.520 1.00 96.19 106 ARG A O 1
ATOM 819 N N . LEU A 1 107 ? 5.122 -4.696 -6.045 1.00 95.75 107 LEU A N 1
ATOM 820 C CA . LEU A 1 107 ? 6.064 -4.469 -4.951 1.00 95.75 107 LEU A CA 1
ATOM 821 C C . LEU A 1 107 ? 7.027 -5.648 -4.849 1.00 95.75 107 LEU A C 1
ATOM 823 O O . LEU A 1 107 ? 6.594 -6.789 -4.680 1.00 95.75 107 LEU A O 1
ATOM 827 N N . LEU A 1 108 ? 8.334 -5.402 -4.926 1.00 93.94 108 LEU A N 1
ATOM 828 C CA . LEU A 1 108 ? 9.334 -6.470 -4.827 1.00 93.94 108 LEU A CA 1
ATOM 829 C C . LEU A 1 108 ? 9.526 -6.934 -3.377 1.00 93.94 108 LEU A C 1
ATOM 831 O O . LEU A 1 108 ? 10.414 -6.476 -2.657 1.00 93.94 108 LEU A O 1
ATOM 835 N N . VAL A 1 109 ? 8.689 -7.884 -2.964 1.00 85.44 109 VAL A N 1
ATOM 836 C CA . VAL A 1 109 ? 8.794 -8.592 -1.685 1.00 85.44 109 VAL A CA 1
ATOM 837 C C . VAL A 1 109 ? 10.033 -9.493 -1.708 1.00 85.44 109 VAL A C 1
ATOM 839 O O . VAL A 1 109 ? 10.175 -10.327 -2.598 1.00 85.44 109 VAL A O 1
ATOM 842 N N . GLY A 1 110 ? 10.942 -9.318 -0.747 1.00 79.25 110 GLY A N 1
ATOM 843 C CA . GLY A 1 110 ? 12.237 -10.020 -0.704 1.00 79.25 110 GLY A CA 1
ATOM 844 C C . GLY A 1 110 ? 13.432 -9.176 -1.156 1.00 79.25 110 GLY A C 1
ATOM 845 O O . GLY A 1 110 ? 14.556 -9.669 -1.185 1.00 79.25 110 GLY A O 1
ATOM 846 N N . GLY A 1 111 ? 13.203 -7.899 -1.466 1.00 78.75 111 GLY A N 1
ATOM 847 C CA . GLY A 1 111 ? 14.259 -6.968 -1.832 1.00 78.75 111 GLY A CA 1
ATOM 848 C C . GLY A 1 111 ? 14.578 -6.973 -3.326 1.00 78.75 111 GLY A C 1
ATOM 849 O O . GLY A 1 111 ? 14.308 -7.909 -4.092 1.00 78.75 111 GLY A O 1
ATOM 850 N N . GLY A 1 112 ? 15.136 -5.856 -3.761 1.00 85.56 112 GLY A N 1
ATOM 851 C CA . GLY A 1 112 ? 15.454 -5.610 -5.152 1.00 85.56 112 GLY A CA 1
ATOM 852 C C . GLY A 1 112 ? 15.785 -4.149 -5.376 1.00 85.56 112 GLY A C 1
ATOM 853 O O . GLY A 1 112 ? 15.656 -3.315 -4.484 1.00 85.56 112 GLY A O 1
ATOM 854 N N . SER A 1 113 ? 16.225 -3.876 -6.590 1.00 89.25 113 SER A N 1
ATOM 855 C CA . SER A 1 113 ? 16.465 -2.537 -7.107 1.00 89.25 113 SER A CA 1
ATOM 856 C C . SER A 1 113 ? 15.597 -2.313 -8.340 1.00 89.25 113 SER A C 1
ATOM 858 O O . SER A 1 113 ? 14.968 -3.243 -8.849 1.00 89.25 113 SER A O 1
ATOM 860 N N . ARG A 1 114 ? 15.623 -1.107 -8.905 1.00 88.12 114 ARG A N 1
ATOM 861 C CA . ARG A 1 114 ? 14.940 -0.809 -10.171 1.00 88.12 114 ARG A CA 1
ATOM 862 C C . ARG A 1 114 ? 15.319 -1.778 -11.301 1.00 88.12 114 ARG A C 1
ATOM 864 O O . ARG A 1 114 ? 14.461 -2.177 -12.081 1.00 88.12 114 ARG A O 1
ATOM 871 N N . GLN A 1 115 ? 16.574 -2.231 -11.358 1.00 91.75 115 GLN A N 1
ATOM 872 C CA . GLN A 1 115 ? 17.018 -3.218 -12.355 1.00 91.75 115 GLN A CA 1
ATOM 873 C C . GLN A 1 115 ? 16.320 -4.578 -12.180 1.00 91.75 115 GLN A C 1
ATOM 875 O O . GLN A 1 115 ? 16.096 -5.293 -13.157 1.00 91.75 115 GLN A O 1
ATOM 880 N N . SER A 1 116 ? 15.911 -4.924 -10.953 1.00 92.94 116 SER A N 1
ATOM 881 C CA . SER A 1 116 ? 15.143 -6.146 -10.693 1.00 92.94 116 SER A CA 1
ATOM 882 C C . SER A 1 116 ? 13.773 -6.145 -11.366 1.00 92.94 116 SER A C 1
ATOM 884 O O . SER A 1 116 ? 13.269 -7.225 -11.658 1.00 92.94 116 SER A O 1
ATOM 886 N N . CYS A 1 117 ? 13.177 -4.977 -11.627 1.00 93.06 117 CYS A N 1
ATOM 887 C CA . CYS A 1 117 ? 11.852 -4.894 -12.238 1.00 93.06 117 CYS A CA 1
ATOM 888 C C . CYS A 1 117 ? 11.814 -5.507 -13.640 1.00 93.06 117 CYS A C 1
ATOM 890 O O . CYS A 1 117 ? 10.846 -6.194 -13.965 1.00 93.06 117 CYS A O 1
ATOM 892 N N . ALA A 1 118 ? 12.875 -5.297 -14.427 1.00 91.31 118 ALA A N 1
ATOM 893 C CA . ALA A 1 118 ? 13.027 -5.868 -15.762 1.00 91.31 118 ALA A CA 1
ATOM 894 C C . ALA A 1 118 ? 13.543 -7.314 -15.720 1.00 91.31 118 ALA A C 1
ATOM 896 O O . ALA A 1 118 ? 13.071 -8.158 -16.473 1.00 91.31 118 ALA A O 1
ATOM 897 N N . ALA A 1 119 ? 14.483 -7.619 -14.818 1.00 92.25 119 ALA A N 1
ATOM 898 C CA . ALA A 1 119 ? 15.074 -8.955 -14.716 1.00 92.25 119 ALA A CA 1
ATOM 899 C C . ALA A 1 119 ? 14.103 -10.019 -14.171 1.00 92.25 119 ALA A C 1
ATOM 901 O O . ALA A 1 119 ? 14.304 -11.210 -14.392 1.00 92.25 119 ALA A O 1
ATOM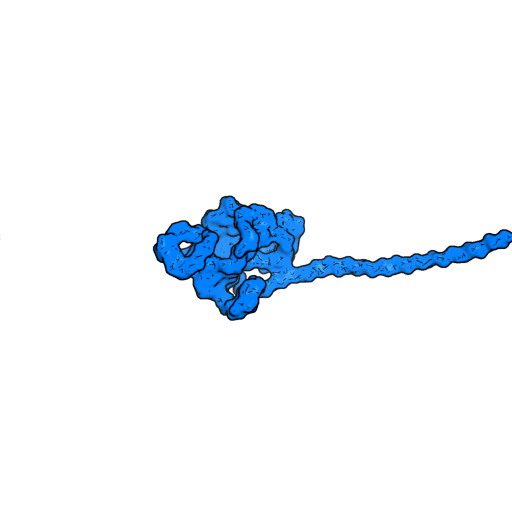 902 N N . ARG A 1 120 ? 13.076 -9.603 -13.420 1.00 90.31 120 ARG A N 1
ATOM 903 C CA . ARG A 1 120 ? 12.085 -10.483 -12.788 1.00 90.31 120 ARG A CA 1
ATOM 904 C C . ARG A 1 120 ? 10.669 -9.931 -13.028 1.00 90.31 120 ARG A C 1
ATOM 906 O O . ARG A 1 120 ? 10.085 -9.335 -12.112 1.00 90.31 120 ARG A O 1
ATOM 913 N N . PRO A 1 121 ? 10.118 -10.080 -14.246 1.00 86.50 121 PRO A N 1
ATOM 914 C CA . PRO A 1 121 ? 8.839 -9.470 -14.626 1.00 86.50 121 PRO A CA 1
ATOM 915 C C . PRO A 1 121 ? 7.647 -10.002 -13.817 1.00 86.50 121 PRO A C 1
ATOM 917 O O . PRO A 1 121 ? 6.707 -9.251 -13.571 1.00 86.50 121 PRO A O 1
ATOM 920 N N . ASP A 1 122 ? 7.737 -11.234 -13.311 1.00 86.94 122 ASP A N 1
ATOM 921 C CA . ASP A 1 122 ? 6.651 -11.886 -12.564 1.00 86.94 122 ASP A CA 1
ATOM 922 C C . ASP A 1 122 ? 6.855 -11.866 -11.041 1.00 86.94 122 ASP A C 1
ATOM 924 O O . ASP A 1 122 ? 6.008 -12.331 -10.283 1.00 86.94 122 ASP A O 1
ATOM 928 N N . ALA A 1 123 ? 7.983 -11.336 -10.557 1.00 89.12 123 ALA A N 1
ATOM 929 C CA . ALA A 1 123 ? 8.268 -11.319 -9.126 1.00 89.12 123 ALA A CA 1
ATOM 930 C C . ALA A 1 123 ? 7.509 -10.204 -8.391 1.00 89.12 123 ALA A C 1
ATOM 932 O O . ALA A 1 123 ? 7.319 -9.101 -8.908 1.00 89.12 123 ALA A O 1
ATOM 933 N N . GLY A 1 124 ? 7.185 -10.460 -7.126 1.00 90.88 124 GLY A N 1
ATOM 934 C CA . GLY A 1 124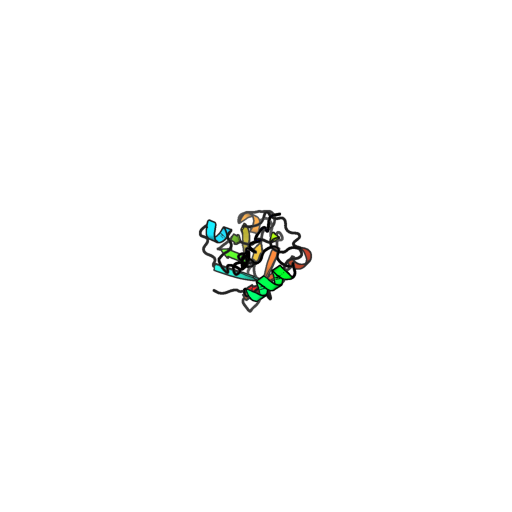 ? 6.608 -9.471 -6.223 1.00 90.88 124 GLY A CA 1
ATOM 935 C C . GLY A 1 124 ? 5.085 -9.525 -6.120 1.00 90.88 124 GLY A C 1
ATOM 936 O O . GLY A 1 124 ? 4.419 -10.400 -6.661 1.00 90.88 124 GLY A O 1
ATOM 937 N N . MET A 1 125 ? 4.546 -8.583 -5.357 1.00 94.00 125 MET A N 1
ATOM 938 C CA . MET A 1 125 ? 3.130 -8.475 -5.031 1.00 94.00 125 MET A CA 1
ATOM 939 C C . MET A 1 125 ? 2.447 -7.509 -5.993 1.00 94.00 125 MET A C 1
ATOM 941 O O . MET A 1 125 ? 2.803 -6.332 -6.016 1.00 94.00 125 MET A O 1
ATOM 945 N N . ARG A 1 126 ? 1.493 -7.995 -6.790 1.00 96.56 126 ARG A N 1
ATOM 946 C CA . ARG A 1 126 ? 0.821 -7.212 -7.833 1.00 96.56 126 ARG A CA 1
ATOM 947 C C . ARG A 1 126 ? -0.408 -6.478 -7.294 1.00 96.56 126 ARG A C 1
ATOM 949 O O . ARG A 1 126 ? -1.289 -7.091 -6.695 1.00 96.56 126 ARG A O 1
ATOM 956 N N . PHE A 1 127 ? -0.446 -5.173 -7.548 1.00 98.00 127 PHE A N 1
ATOM 957 C CA . PHE A 1 127 ? -1.551 -4.266 -7.257 1.00 98.00 127 PHE A CA 1
ATOM 95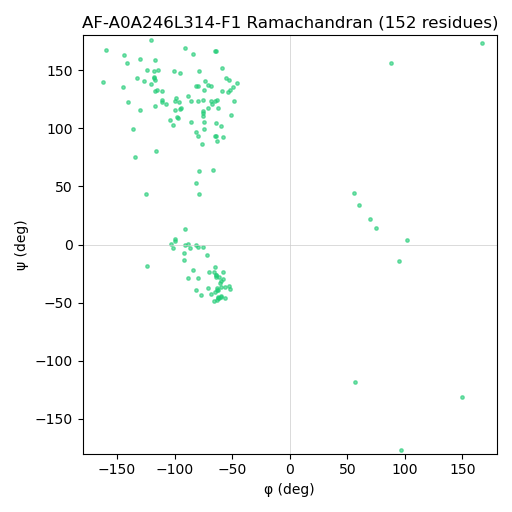8 C C . PHE A 1 127 ? -2.087 -3.700 -8.572 1.00 98.00 127 PHE A C 1
ATOM 960 O O . PHE A 1 127 ? -1.358 -3.033 -9.306 1.00 98.00 127 PHE A O 1
ATOM 967 N N . ILE A 1 128 ? -3.359 -3.955 -8.863 1.00 98.19 128 ILE A N 1
ATOM 968 C CA . ILE A 1 128 ? -4.049 -3.478 -10.063 1.00 98.19 128 ILE A CA 1
ATOM 969 C C . ILE A 1 128 ? -4.868 -2.248 -9.715 1.00 98.19 128 ILE A C 1
ATOM 971 O O . ILE A 1 128 ? -5.736 -2.294 -8.839 1.00 98.19 128 ILE A O 1
ATOM 975 N N . ARG A 1 129 ? -4.640 -1.168 -10.456 1.00 97.69 129 ARG A N 1
ATOM 976 C CA . ARG A 1 129 ? -5.393 0.072 -10.335 1.00 97.69 129 ARG A CA 1
ATOM 977 C C . ARG A 1 129 ? -6.773 -0.070 -10.966 1.00 97.69 129 ARG A C 1
ATOM 979 O O . ARG A 1 129 ? -6.916 -0.392 -12.142 1.00 97.69 129 ARG A O 1
ATOM 986 N N . GLN A 1 130 ? -7.792 0.214 -10.172 1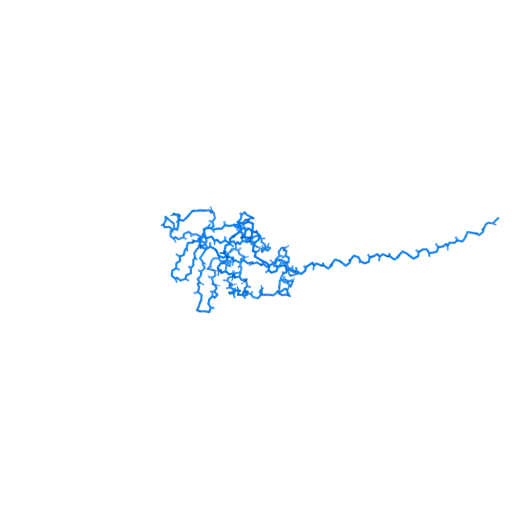.00 97.44 130 GLN A N 1
ATOM 987 C CA . GLN A 1 130 ? -9.183 0.285 -10.591 1.00 97.44 130 GLN A CA 1
ATOM 988 C C . GLN A 1 130 ? -9.495 1.664 -11.186 1.00 97.44 130 GLN A C 1
ATOM 990 O O . GLN A 1 130 ? -8.760 2.633 -10.990 1.00 97.44 130 GLN A O 1
ATOM 995 N N . ARG A 1 131 ? -10.618 1.780 -11.908 1.00 94.81 131 ARG A N 1
ATOM 996 C CA . ARG A 1 131 ? -11.016 3.035 -12.582 1.00 94.81 131 ARG A CA 1
ATOM 997 C C . ARG A 1 131 ? -11.202 4.217 -11.626 1.00 94.81 131 ARG A C 1
ATOM 999 O O . ARG A 1 131 ? -10.964 5.349 -12.024 1.00 94.81 131 ARG A O 1
ATOM 1006 N N . ASN A 1 132 ? -11.623 3.956 -10.392 1.00 93.69 132 ASN A N 1
ATOM 1007 C CA . ASN A 1 132 ? -11.795 4.966 -9.344 1.00 93.69 132 ASN A CA 1
ATOM 1008 C C . ASN A 1 132 ? -10.479 5.335 -8.633 1.00 93.69 132 ASN A C 1
ATOM 1010 O O . ASN A 1 132 ? -10.479 6.180 -7.747 1.00 93.69 132 ASN A O 1
ATOM 1014 N N . GLY A 1 133 ? -9.358 4.723 -9.022 1.00 94.81 133 GLY A N 1
ATOM 1015 C CA . GLY A 1 133 ? -8.043 4.971 -8.444 1.00 94.81 133 GLY A CA 1
ATOM 1016 C C . GLY A 1 133 ? -7.643 3.999 -7.337 1.00 94.81 133 GLY A C 1
ATOM 1017 O O . GLY A 1 133 ? -6.447 3.948 -7.046 1.00 94.81 133 GLY A O 1
ATOM 1018 N N . ASP A 1 134 ? -8.580 3.215 -6.796 1.00 97.06 134 ASP A N 1
ATOM 1019 C CA . ASP A 1 134 ? -8.325 2.176 -5.790 1.00 97.06 134 ASP A CA 1
ATOM 1020 C C . ASP A 1 134 ? -7.439 1.061 -6.341 1.00 97.06 134 ASP A C 1
ATOM 1022 O O . ASP A 1 134 ? -7.242 0.928 -7.553 1.00 97.06 134 ASP A O 1
ATOM 1026 N N . LEU A 1 135 ? -6.926 0.218 -5.451 1.00 98.25 135 LEU A N 1
ATOM 1027 C CA . LEU A 1 135 ? -6.103 -0.926 -5.811 1.00 98.25 135 LEU A CA 1
ATOM 1028 C C . LEU A 1 135 ? -6.759 -2.240 -5.394 1.00 98.25 135 LEU A C 1
ATOM 1030 O O . LEU A 1 135 ? -7.356 -2.357 -4.322 1.00 98.25 135 LEU A O 1
ATOM 1034 N N . VAL A 1 136 ? -6.564 -3.254 -6.233 1.00 98.44 136 VAL A N 1
ATOM 1035 C CA . VAL A 1 136 ? -6.788 -4.662 -5.896 1.00 98.44 136 VAL A CA 1
ATOM 1036 C C . VAL A 1 136 ? -5.438 -5.366 -5.849 1.00 98.44 136 VAL A C 1
ATOM 1038 O O . VAL A 1 136 ? -4.689 -5.329 -6.822 1.00 98.44 136 VAL A O 1
ATOM 1041 N N . CYS A 1 137 ? -5.124 -6.000 -4.726 1.00 97.88 137 CYS A N 1
ATOM 1042 C CA . CYS A 1 137 ? -3.913 -6.780 -4.520 1.00 97.88 137 CYS A CA 1
ATOM 1043 C C . CYS A 1 137 ? -4.191 -8.266 -4.754 1.00 97.88 137 CYS A C 1
ATOM 1045 O O . CYS A 1 137 ? -4.830 -8.918 -3.930 1.00 97.88 137 CYS A O 1
ATOM 1047 N N . GLU A 1 138 ? -3.675 -8.815 -5.852 1.00 95.94 138 GLU A N 1
ATOM 1048 C CA . GLU A 1 138 ? -3.978 -10.188 -6.275 1.00 95.94 138 GLU A CA 1
ATOM 1049 C C . GLU A 1 138 ? -3.531 -11.269 -5.269 1.00 95.94 138 GLU A C 1
ATOM 1051 O O . GLU A 1 138 ? -4.325 -12.159 -4.972 1.00 95.94 138 GLU A O 1
ATOM 1056 N N . PRO A 1 139 ? -2.310 -11.236 -4.689 1.00 94.88 139 PRO A N 1
ATOM 1057 C CA . PRO A 1 139 ? -1.878 -12.296 -3.775 1.00 94.88 139 PRO A CA 1
ATOM 1058 C C . PRO A 1 139 ? -2.213 -12.008 -2.300 1.00 94.88 139 PRO A C 1
ATOM 1060 O O . PRO A 1 139 ? -1.865 -12.813 -1.434 1.00 94.88 139 PRO A O 1
ATOM 1063 N N . CYS A 1 140 ? -2.835 -10.866 -1.975 1.00 95.94 140 CYS A N 1
ATOM 1064 C CA . CYS A 1 140 ? -2.968 -10.415 -0.587 1.00 95.94 140 CYS A CA 1
ATOM 1065 C C . CYS A 1 140 ? -3.806 -11.364 0.280 1.00 95.94 140 CYS A C 1
ATOM 1067 O O . CYS A 1 140 ? -3.406 -11.647 1.411 1.00 95.94 140 CYS A O 1
ATOM 1069 N N . ALA A 1 141 ? -4.893 -11.938 -0.248 1.00 96.50 141 ALA A N 1
ATOM 1070 C CA . ALA A 1 141 ? -5.715 -12.898 0.493 1.00 96.50 141 ALA A CA 1
ATOM 1071 C C . ALA A 1 141 ? -4.901 -14.099 1.005 1.00 96.50 141 ALA A C 1
ATOM 1073 O O . ALA A 1 141 ? -4.969 -14.451 2.181 1.00 96.50 141 ALA A O 1
ATOM 1074 N N . ALA A 1 142 ? -4.058 -14.688 0.149 1.00 95.44 142 ALA A N 1
ATOM 1075 C CA . ALA A 1 142 ? -3.218 -15.838 0.499 1.00 95.44 142 ALA A CA 1
ATOM 1076 C C . ALA A 1 142 ? -2.157 -15.515 1.573 1.00 95.44 142 ALA A C 1
ATOM 1078 O O . ALA A 1 142 ? -1.623 -16.414 2.238 1.00 95.44 142 ALA A O 1
ATOM 1079 N N . LEU A 1 143 ? -1.859 -14.224 1.742 1.00 94.00 143 LEU A N 1
ATOM 1080 C CA . LEU A 1 143 ? -0.913 -13.674 2.708 1.00 94.00 143 LEU A CA 1
ATOM 1081 C C . LEU A 1 143 ? -1.600 -13.118 3.964 1.00 94.00 143 LEU A C 1
ATOM 1083 O O . LEU A 1 143 ? -0.908 -12.587 4.833 1.00 94.00 143 LEU A O 1
ATOM 1087 N N . ASN A 1 144 ? -2.925 -13.279 4.087 1.00 96.19 144 ASN A N 1
ATOM 1088 C CA . ASN A 1 144 ? -3.759 -12.697 5.142 1.00 96.19 144 ASN A CA 1
ATOM 1089 C C . ASN A 1 144 ? -3.627 -11.167 5.228 1.00 96.19 144 ASN A C 1
ATOM 1091 O O . ASN A 1 144 ? -3.483 -10.597 6.312 1.00 96.19 144 ASN A O 1
ATOM 1095 N N . LEU A 1 145 ? -3.652 -10.516 4.068 1.00 96.06 145 LEU A N 1
ATOM 1096 C CA . LEU A 1 145 ? -3.633 -9.068 3.909 1.00 96.06 145 LEU A CA 1
ATOM 1097 C C . LEU A 1 145 ? -4.928 -8.587 3.239 1.00 96.06 145 LEU A C 1
ATOM 1099 O O . LEU A 1 145 ? -5.572 -9.371 2.538 1.00 96.06 145 LEU A O 1
ATOM 1103 N N . PRO A 1 146 ? -5.294 -7.303 3.391 1.00 97.00 146 PRO A N 1
ATOM 1104 C CA . PRO A 1 146 ? -6.418 -6.726 2.663 1.00 97.00 146 PRO A CA 1
ATOM 1105 C C . PRO A 1 146 ? -6.233 -6.826 1.147 1.00 97.00 146 PRO A C 1
ATOM 1107 O O . PRO A 1 146 ? -5.189 -6.461 0.607 1.00 97.00 146 PRO A O 1
ATOM 1110 N N . GLU A 1 147 ? -7.262 -7.295 0.446 1.00 97.94 147 GLU A N 1
ATOM 1111 C CA . GLU A 1 147 ? -7.258 -7.372 -1.020 1.00 97.94 147 GLU A CA 1
ATOM 1112 C C . GLU A 1 147 ? -7.555 -6.022 -1.672 1.00 97.94 147 GLU A C 1
ATOM 1114 O O . GLU A 1 147 ? -7.094 -5.761 -2.778 1.00 97.94 147 GLU A O 1
ATOM 1119 N N . ARG A 1 148 ? -8.322 -5.159 -1.001 1.00 98.19 148 ARG A N 1
ATOM 1120 C CA . ARG A 1 148 ? -8.780 -3.872 -1.531 1.00 98.19 148 ARG A CA 1
ATOM 1121 C C . ARG A 1 148 ? -8.181 -2.725 -0.738 1.00 98.19 148 ARG A C 1
ATOM 1123 O O . ARG A 1 148 ? -8.209 -2.743 0.492 1.00 98.19 148 ARG A O 1
ATOM 1130 N N . TRP A 1 149 ? -7.667 -1.744 -1.469 1.00 97.88 149 TRP A N 1
ATOM 1131 C CA . TRP A 1 149 ? -7.011 -0.567 -0.920 1.00 97.88 149 TRP A CA 1
ATOM 1132 C C . TRP A 1 149 ? -7.601 0.683 -1.561 1.00 97.88 149 TRP A C 1
ATOM 1134 O O . TRP A 1 149 ? -7.485 0.888 -2.768 1.00 97.88 149 TRP A O 1
ATOM 1144 N N . GLU A 1 150 ? -8.248 1.496 -0.746 1.00 97.06 150 GLU A N 1
ATOM 1145 C CA . GLU A 1 150 ? -8.930 2.719 -1.134 1.00 97.06 150 GLU A CA 1
ATOM 1146 C C . GLU A 1 150 ? -7.921 3.854 -1.252 1.00 97.06 150 GLU A C 1
ATOM 1148 O O . GLU A 1 150 ? -7.022 3.999 -0.416 1.00 97.06 150 GLU A O 1
ATOM 1153 N N . ARG A 1 151 ? -8.039 4.654 -2.312 1.00 95.44 151 ARG A N 1
ATOM 1154 C CA . ARG A 1 151 ? -7.191 5.835 -2.476 1.00 95.44 151 ARG A CA 1
ATOM 1155 C C . ARG A 1 151 ? -7.542 6.866 -1.403 1.00 95.44 151 ARG A C 1
ATOM 1157 O O . ARG A 1 151 ? -8.661 7.363 -1.369 1.00 95.44 151 ARG A O 1
ATOM 1164 N N . HIS A 1 152 ? -6.559 7.234 -0.585 1.00 91.25 152 HIS A N 1
ATOM 1165 C CA . HIS A 1 152 ? -6.714 8.237 0.468 1.00 91.25 152 HIS A CA 1
ATOM 1166 C C . HIS A 1 152 ? -6.056 9.539 0.027 1.00 91.25 152 HIS A C 1
ATOM 1168 O O . HIS A 1 152 ? -4.829 9.633 -0.070 1.00 91.25 152 HIS A O 1
ATOM 1174 N N . THR A 1 153 ? -6.876 10.529 -0.308 1.00 77.94 153 THR A N 1
ATOM 1175 C CA . THR A 1 153 ? -6.419 11.896 -0.566 1.00 77.94 153 THR A CA 1
ATOM 1176 C C . THR A 1 153 ? -6.555 12.691 0.722 1.00 77.94 153 THR A C 1
ATOM 1178 O O . THR A 1 153 ? -7.670 12.831 1.220 1.00 77.94 153 THR A O 1
ATOM 1181 N N . HIS A 1 154 ? -5.428 13.176 1.244 1.00 57.56 154 HIS A N 1
ATOM 1182 C CA . HIS A 1 154 ? -5.417 14.260 2.229 1.00 57.56 154 HIS A CA 1
ATOM 1183 C C . HIS A 1 154 ? -5.906 15.559 1.591 1.00 57.56 154 HIS A C 1
ATOM 1185 O O . HIS A 1 154 ? -5.604 15.756 0.389 1.00 57.56 154 HIS A O 1
#

Solvent-accessible surface area (backbone atoms only — not comparable to full-atom values): 9016 Å² total; per-residue (Å²): 140,85,87,82,85,81,82,82,77,83,77,81,70,79,78,78,76,78,68,73,72,75,44,63,90,63,75,56,72,61,38,58,74,70,67,54,69,71,79,44,41,25,24,38,66,82,43,84,46,63,68,39,31,45,50,34,25,78,71,52,49,26,69,52,53,55,71,72,46,44,33,33,34,92,56,34,32,30,36,56,57,47,44,32,56,68,29,70,51,67,83,83,49,46,70,35,36,44,36,82,49,101,59,34,34,25,36,31,74,92,65,68,52,79,71,41,42,74,78,38,76,83,58,47,50,44,32,38,52,45,97,89,60,25,34,40,30,76,60,23,62,87,35,48,41,71,39,41,29,38,63,50,81,130

Foldseek 3Di:
DDDDDDDDDDPPDPPPPPPVPQADPDPQPVCVVVVAPFPWKWFFPQQQDRVSLVVCVVVQQFVDSYTQMWTDGPQKTAGQQVRGRQFQQDRPDGIFGWQDDPFFTFTARPDDDNVVCVVPVPHGWDWGQDPQRKTATDCQVVRSHGRIIHIDDD

Mean predicted aligned error: 8.64 Å

pLDDT: mean 86.04, std 16.48, range [40.56, 98.44]

Radius of gyration: 22.27 Å; Cα contacts (8 Å, |Δi|>4): 271; chains: 1; bounding box: 30×30×96 Å

Nearest PDB structures (foldseek):
  3kf2-assembly1_A  TM=2.654E-01  e=9.932E+00  Hepacivirus hominis
  2qv1-assembly1_A  TM=1.997E-01  e=9.343E+00  unclassified